Protein AF-A0A528FIM3-F1 (afdb_monomer_lite)

pLDDT: mean 93.27, std 5.9, range [73.5, 98.5]

Radius of gyration: 12.31 Å; chains: 1; bounding box: 32×22×32 Å

Secondary structure (DSSP, 8-state):
-HHHHHHHHH-SSEEEE-GGG-EEEEETTEEEEEPPPP-S-----TTHHHHHHHHHHHHHHTT--HHHHHHHHHHHH-

Foldseek 3Di:
DVVLVVVQVVDQWDWAQDPQQQIWIDHNPDIDGAGADDDPDCPDQPCLQVQLVVQLVVCVVVVHDNRNSSNRSNVRSD

Sequence (78 aa):
DEALAQIRKDCRIAAVTRSEKGSVIVRGDETVVIKATAIEELVDTTGAGDLYAAGFLHGYTQGRDLKTCGDLGSLAAG

Structure (mmCIF, N/CA/C/O backbone):
data_AF-A0A528FIM3-F1
#
_entry.id   AF-A0A528FIM3-F1
#
loop_
_atom_site.group_PDB
_atom_site.id
_atom_site.type_symbol
_atom_site.label_atom_id
_atom_site.label_alt_id
_atom_site.label_comp_id
_atom_site.label_asym_id
_atom_site.label_entity_id
_atom_site.label_seq_id
_atom_site.pdbx_PDB_ins_code
_atom_site.Cartn_x
_atom_site.Cartn_y
_atom_site.Cartn_z
_atom_site.occupancy
_atom_site.B_iso_or_equiv
_atom_site.auth_seq_id
_atom_site.auth_comp_id
_atom_site.auth_asym_id
_atom_site.auth_atom_id
_atom_site.pdbx_PDB_model_num
ATOM 1 N N . ASP A 1 1 ? -8.382 12.911 -2.233 1.00 74.12 1 ASP A N 1
ATOM 2 C CA . ASP A 1 1 ? -8.734 13.072 -0.804 1.00 74.12 1 ASP A CA 1
ATOM 3 C C . ASP A 1 1 ? -10.107 12.530 -0.454 1.00 74.12 1 ASP A C 1
ATOM 5 O O . ASP A 1 1 ? -10.198 11.763 0.493 1.00 74.12 1 ASP A O 1
ATOM 9 N N . GLU A 1 2 ? -11.148 12.809 -1.240 1.00 89.94 2 GLU A N 1
ATOM 10 C CA . GLU A 1 2 ? -12.493 12.256 -1.003 1.00 89.94 2 GLU A CA 1
ATOM 11 C C . GLU A 1 2 ? -12.520 10.718 -0.915 1.00 89.94 2 GLU A C 1
ATOM 13 O O . GLU A 1 2 ? -13.023 10.164 0.059 1.00 89.94 2 GLU A O 1
ATOM 18 N N . ALA A 1 3 ? -11.881 10.019 -1.861 1.00 89.69 3 ALA A N 1
ATOM 19 C CA . ALA A 1 3 ? -11.777 8.556 -1.825 1.00 89.69 3 ALA A CA 1
ATOM 20 C C . ALA A 1 3 ? -11.042 8.032 -0.573 1.00 89.69 3 ALA A C 1
ATOM 22 O O . ALA A 1 3 ? -11.440 7.023 0.005 1.00 89.69 3 ALA A O 1
ATOM 23 N N . LEU A 1 4 ? -10.006 8.745 -0.109 1.00 88.88 4 LEU A N 1
ATOM 24 C CA . LEU A 1 4 ? -9.292 8.405 1.128 1.00 88.88 4 LEU A CA 1
ATOM 25 C C . LEU A 1 4 ? -10.162 8.643 2.370 1.00 88.88 4 LEU A C 1
ATOM 27 O O . LEU A 1 4 ? -10.022 7.928 3.356 1.00 88.88 4 LEU A O 1
ATOM 31 N N . ALA A 1 5 ? -11.057 9.631 2.342 1.00 89.88 5 ALA A N 1
ATOM 32 C CA . ALA A 1 5 ? -11.992 9.884 3.434 1.00 89.88 5 ALA A CA 1
ATOM 33 C C . ALA A 1 5 ? -13.094 8.816 3.515 1.00 89.88 5 ALA A C 1
ATOM 35 O O . ALA A 1 5 ? -13.517 8.469 4.616 1.00 89.88 5 ALA A O 1
ATOM 36 N N . GLN A 1 6 ? -13.547 8.279 2.377 1.00 93.19 6 GLN A N 1
ATOM 37 C CA . GLN A 1 6 ? -14.532 7.193 2.367 1.00 93.19 6 GLN A CA 1
ATOM 38 C C . GLN A 1 6 ? -13.912 5.863 2.803 1.00 93.19 6 GLN A C 1
ATOM 40 O O . GLN A 1 6 ? -14.418 5.245 3.734 1.00 93.19 6 GLN A O 1
ATOM 45 N N . ILE A 1 7 ? -12.758 5.476 2.244 1.00 93.12 7 ILE A N 1
ATOM 46 C CA . ILE A 1 7 ? -12.148 4.167 2.545 1.00 93.12 7 ILE A CA 1
ATOM 47 C C . ILE A 1 7 ? -11.774 3.998 4.028 1.00 93.12 7 ILE A C 1
ATOM 49 O O . ILE A 1 7 ? -11.788 2.885 4.547 1.00 93.12 7 ILE A O 1
ATOM 53 N N . ARG A 1 8 ? -11.498 5.100 4.744 1.00 92.25 8 ARG A N 1
ATOM 54 C CA . ARG A 1 8 ? -11.280 5.098 6.204 1.00 92.25 8 ARG A CA 1
ATOM 55 C C . ARG A 1 8 ? -12.490 4.630 7.006 1.00 92.25 8 ARG A C 1
ATOM 57 O O . ARG A 1 8 ? -12.313 4.130 8.111 1.00 92.25 8 ARG A O 1
ATOM 64 N N . LYS A 1 9 ? -13.703 4.845 6.494 1.00 92.31 9 LYS A N 1
ATOM 65 C CA . LYS A 1 9 ? -14.948 4.444 7.163 1.00 92.31 9 LYS A CA 1
ATOM 66 C C . LYS A 1 9 ? -15.230 2.957 6.961 1.00 92.31 9 LYS A C 1
ATOM 68 O O . LYS A 1 9 ? -15.806 2.328 7.842 1.00 92.31 9 LYS A O 1
ATOM 73 N N . ASP A 1 10 ? -14.782 2.413 5.833 1.00 94.12 10 ASP A N 1
ATOM 74 C CA . ASP A 1 10 ? -15.078 1.040 5.419 1.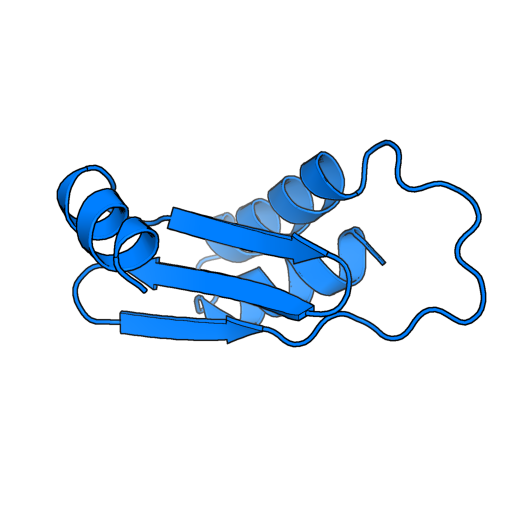00 94.12 10 ASP A CA 1
ATOM 75 C C . ASP A 1 10 ? -14.011 0.037 5.885 1.00 94.12 10 ASP A C 1
ATOM 77 O O . ASP A 1 10 ? -14.298 -1.144 6.073 1.00 94.12 10 ASP A O 1
ATOM 81 N N . CYS A 1 11 ? -12.769 0.492 6.082 1.00 93.38 11 CYS A N 1
ATOM 82 C CA . CYS A 1 11 ? -11.623 -0.357 6.401 1.00 93.38 11 CYS A CA 1
ATOM 83 C C . CYS A 1 11 ? -10.894 0.111 7.664 1.00 93.38 11 CYS A C 1
ATOM 85 O O . CYS A 1 11 ? -10.619 1.295 7.843 1.00 93.38 11 CYS A O 1
ATOM 87 N N . ARG A 1 12 ? -10.471 -0.840 8.513 1.00 94.94 12 ARG A N 1
ATOM 88 C CA . ARG A 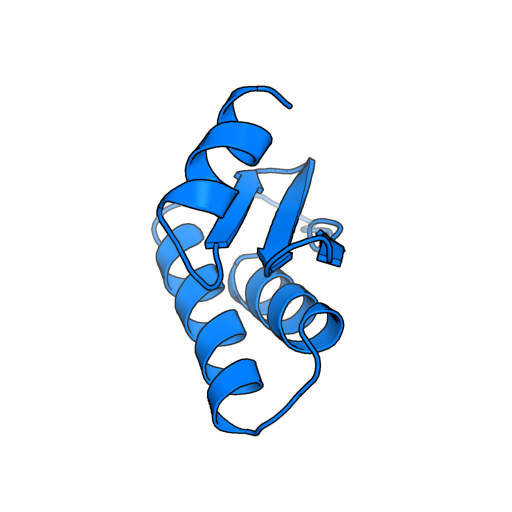1 12 ? -9.606 -0.536 9.672 1.00 94.94 12 ARG A CA 1
ATOM 89 C C . ARG A 1 12 ? -8.250 0.026 9.244 1.00 94.94 12 ARG A C 1
ATOM 91 O O . ARG A 1 12 ? -7.716 0.912 9.904 1.00 94.94 12 ARG A O 1
ATOM 98 N N . ILE A 1 13 ? -7.692 -0.531 8.171 1.00 96.44 13 ILE A N 1
ATOM 99 C CA . ILE A 1 13 ? -6.442 -0.108 7.542 1.00 96.44 13 ILE A CA 1
ATOM 100 C C . ILE A 1 13 ? -6.646 -0.204 6.032 1.00 96.44 13 ILE A C 1
ATOM 102 O O . ILE A 1 13 ? -7.187 -1.203 5.563 1.00 96.44 13 ILE A O 1
ATOM 106 N N . ALA A 1 14 ? -6.191 0.795 5.281 1.00 97.25 14 ALA A N 1
ATOM 107 C CA . ALA A 1 14 ? -6.101 0.711 3.827 1.00 97.25 14 ALA A CA 1
ATOM 108 C C . ALA A 1 14 ? -4.751 1.244 3.337 1.00 97.25 14 ALA A C 1
ATOM 110 O O . ALA A 1 14 ? -4.282 2.279 3.805 1.00 97.25 14 ALA A O 1
ATOM 111 N N . ALA A 1 15 ? -4.136 0.536 2.389 1.00 97.38 15 ALA A N 1
ATOM 112 C CA . ALA A 1 15 ? -2.928 0.961 1.693 1.00 97.38 15 ALA A CA 1
ATOM 113 C C . ALA A 1 15 ? -3.281 1.248 0.228 1.00 97.38 15 ALA A C 1
ATOM 115 O O . ALA A 1 15 ? -3.716 0.359 -0.497 1.00 97.38 15 ALA A O 1
ATOM 116 N N . VAL A 1 16 ? -3.136 2.505 -0.191 1.00 96.88 16 VAL A N 1
ATOM 117 C CA . VAL A 1 16 ? -3.547 2.994 -1.512 1.00 96.88 16 VAL A CA 1
ATOM 118 C C . VAL A 1 16 ? -2.306 3.333 -2.328 1.00 96.88 16 VAL A C 1
ATOM 120 O O . VAL A 1 16 ? -1.664 4.360 -2.094 1.00 96.88 16 VAL A O 1
ATOM 123 N N . THR A 1 17 ? -1.955 2.472 -3.279 1.00 96.31 17 THR A N 1
ATOM 124 C CA . THR A 1 17 ? -0.846 2.677 -4.222 1.00 96.31 17 THR A CA 1
ATOM 125 C C . THR A 1 17 ? -1.214 3.704 -5.294 1.00 96.31 17 THR A C 1
ATOM 127 O O . THR A 1 17 ? -2.357 3.776 -5.740 1.00 96.31 17 THR A O 1
ATOM 130 N N . ARG A 1 18 ? -0.245 4.523 -5.708 1.00 95.12 18 ARG A N 1
ATOM 131 C CA . ARG A 1 18 ? -0.408 5.645 -6.648 1.00 95.12 18 ARG A CA 1
ATOM 132 C C . ARG A 1 18 ? 0.732 5.682 -7.673 1.00 95.12 18 ARG A C 1
ATOM 134 O O . ARG A 1 18 ? 1.217 6.764 -8.007 1.00 95.12 18 ARG A O 1
ATOM 141 N N . SER A 1 19 ? 1.171 4.510 -8.127 1.00 90.62 19 SER A N 1
ATOM 142 C CA . SER A 1 19 ? 2.263 4.357 -9.098 1.00 90.62 19 SER A CA 1
ATOM 143 C C . SER A 1 19 ? 3.534 5.097 -8.641 1.00 90.62 19 SER A C 1
ATOM 145 O O . SER A 1 19 ? 3.924 4.989 -7.477 1.00 90.62 19 SER A O 1
ATOM 147 N N . GLU A 1 20 ? 4.154 5.904 -9.501 1.00 90.56 20 GLU A N 1
ATOM 148 C CA . GLU A 1 20 ? 5.362 6.684 -9.215 1.00 90.56 20 GLU A CA 1
ATOM 149 C C . GLU A 1 20 ? 5.194 7.703 -8.071 1.00 90.56 20 GLU A C 1
ATOM 151 O O . GLU A 1 20 ? 6.172 8.186 -7.502 1.00 90.56 20 GLU A O 1
ATOM 156 N N . LYS A 1 21 ? 3.952 8.013 -7.670 1.00 93.12 21 LYS A N 1
ATOM 157 C CA . LYS A 1 21 ? 3.644 8.888 -6.522 1.00 93.12 21 LYS A CA 1
ATOM 158 C C . LYS A 1 21 ? 3.685 8.142 -5.181 1.00 93.12 21 LYS A C 1
ATOM 160 O O . LYS A 1 21 ? 3.278 8.699 -4.152 1.00 93.12 21 LYS A O 1
ATOM 165 N N . GLY A 1 22 ? 4.126 6.885 -5.190 1.00 95.44 22 GLY A N 1
ATOM 166 C CA . GLY A 1 22 ? 4.238 6.016 -4.026 1.00 95.44 22 GLY A CA 1
ATOM 167 C C . GLY A 1 22 ? 2.874 5.565 -3.531 1.00 95.44 22 GLY A C 1
ATOM 168 O O . GLY A 1 22 ? 2.018 5.172 -4.319 1.00 95.44 22 GLY A O 1
ATOM 169 N N . SER A 1 23 ? 2.628 5.642 -2.228 1.00 97.31 23 SER A N 1
ATOM 170 C CA . SER A 1 23 ? 1.355 5.208 -1.650 1.00 97.31 23 SER A CA 1
ATOM 171 C C . SER A 1 23 ? 0.935 6.041 -0.441 1.00 97.31 23 SER A C 1
ATOM 173 O O . SER A 1 23 ? 1.698 6.851 0.090 1.00 97.31 23 SER A O 1
ATOM 175 N N . VAL A 1 24 ? -0.321 5.871 -0.030 1.00 97.75 24 VAL A N 1
ATOM 176 C CA . VAL A 1 24 ? -0.860 6.423 1.216 1.00 97.75 24 VAL A CA 1
ATOM 177 C C . VAL A 1 24 ? -1.472 5.295 2.022 1.00 97.75 24 VAL A C 1
ATOM 179 O O . VAL A 1 24 ? -2.341 4.581 1.527 1.00 97.75 24 VAL A O 1
ATOM 182 N N . ILE A 1 25 ? -1.043 5.161 3.269 1.00 97.94 25 ILE A N 1
ATOM 183 C CA . ILE A 1 25 ? -1.615 4.221 4.225 1.00 97.94 25 ILE A CA 1
ATOM 184 C C . ILE A 1 25 ? -2.479 5.004 5.206 1.00 97.94 25 ILE A C 1
ATOM 186 O O . ILE A 1 25 ? -2.068 6.050 5.714 1.00 97.94 25 ILE A O 1
ATOM 190 N N . VAL A 1 26 ? -3.681 4.501 5.463 1.00 96.94 26 VAL A N 1
ATOM 191 C CA . VAL A 1 26 ? -4.663 5.119 6.353 1.00 96.94 26 VAL A CA 1
ATOM 192 C C . VAL A 1 26 ? -5.109 4.126 7.424 1.00 96.94 26 VAL A C 1
ATOM 194 O O . VAL A 1 26 ? -5.387 2.971 7.107 1.00 96.94 26 VAL A O 1
ATOM 197 N N . ARG A 1 27 ? -5.170 4.568 8.687 1.00 95.69 27 ARG A N 1
ATOM 198 C CA . ARG A 1 27 ? -5.680 3.795 9.836 1.00 95.69 27 ARG A CA 1
ATOM 199 C C . ARG A 1 27 ? -6.359 4.733 10.832 1.00 95.69 27 ARG A C 1
ATOM 201 O O . ARG A 1 27 ? -5.678 5.475 11.533 1.00 95.69 27 ARG A O 1
ATOM 208 N N . GLY A 1 28 ? -7.690 4.718 10.900 1.00 91.00 28 GLY A N 1
ATOM 209 C CA . GLY A 1 28 ? -8.430 5.738 11.656 1.00 91.00 28 GLY A CA 1
ATOM 210 C C . GLY A 1 28 ? -8.063 7.139 11.156 1.00 91.00 28 GLY A C 1
ATOM 211 O O . GLY A 1 28 ? -8.175 7.402 9.957 1.00 91.00 28 GLY A O 1
ATOM 212 N N . ASP A 1 29 ? -7.545 7.992 12.040 1.00 91.06 29 ASP A N 1
ATOM 213 C CA . ASP A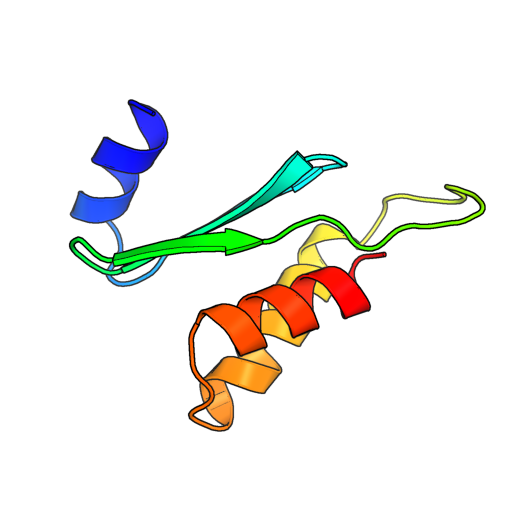 1 29 ? -7.064 9.343 11.703 1.00 91.06 29 ASP A CA 1
ATOM 214 C C . ASP A 1 29 ? -5.596 9.376 11.235 1.00 91.06 29 ASP A C 1
ATOM 216 O O . ASP A 1 29 ? -5.124 10.370 10.678 1.00 91.06 29 ASP A O 1
ATOM 220 N N . GLU A 1 30 ? -4.857 8.276 11.405 1.00 94.56 30 GLU A N 1
ATOM 221 C CA . GLU A 1 30 ? -3.458 8.180 10.997 1.00 94.56 30 GLU A CA 1
ATOM 222 C C . GLU A 1 30 ? -3.346 8.169 9.468 1.00 94.56 30 GLU A C 1
ATOM 224 O O . GLU A 1 30 ? -4.087 7.469 8.767 1.00 94.56 30 GLU A O 1
ATOM 229 N N . THR A 1 31 ? -2.411 8.958 8.943 1.00 96.56 31 THR A N 1
ATOM 230 C CA . THR A 1 31 ? -2.100 9.034 7.513 1.00 96.56 31 THR A CA 1
ATOM 231 C C . THR A 1 31 ? -0.601 8.953 7.334 1.00 96.56 31 THR A C 1
ATOM 233 O O . THR A 1 31 ? 0.124 9.799 7.852 1.00 96.56 31 THR A O 1
ATOM 236 N N . VAL A 1 32 ? -0.138 7.978 6.561 1.00 97.88 32 VAL A N 1
ATOM 237 C CA . VAL A 1 32 ? 1.282 7.800 6.270 1.00 97.88 32 VAL A CA 1
ATOM 238 C C . VAL A 1 32 ? 1.488 7.853 4.767 1.00 97.88 32 VAL A C 1
ATOM 240 O O . VAL A 1 32 ? 0.933 7.045 4.026 1.00 97.88 32 VAL A O 1
ATOM 243 N N . VAL A 1 33 ? 2.282 8.820 4.311 1.00 97.88 33 VAL A N 1
ATOM 244 C CA . VAL A 1 33 ? 2.668 8.940 2.903 1.00 97.88 33 VAL A CA 1
ATOM 245 C C . VAL A 1 33 ? 3.996 8.226 2.694 1.00 97.88 33 VAL A C 1
ATOM 247 O O . VAL A 1 33 ? 4.977 8.513 3.381 1.00 97.88 33 VAL A O 1
ATOM 250 N N . ILE A 1 34 ? 4.020 7.320 1.724 1.00 97.69 34 ILE A N 1
ATOM 251 C CA . ILE A 1 34 ? 5.200 6.566 1.312 1.00 97.69 34 ILE A CA 1
ATOM 252 C C . ILE A 1 34 ? 5.641 7.093 -0.044 1.00 97.69 34 ILE A C 1
ATOM 254 O O . ILE A 1 34 ? 4.823 7.250 -0.954 1.00 97.69 34 ILE A O 1
ATOM 258 N N . LYS A 1 35 ? 6.932 7.391 -0.175 1.00 95.44 35 LYS A N 1
ATOM 259 C CA . LYS A 1 35 ? 7.527 7.757 -1.462 1.00 95.44 35 LYS A CA 1
ATOM 260 C C . LYS A 1 35 ? 7.790 6.482 -2.256 1.00 95.44 35 LYS A C 1
ATOM 262 O O . LYS A 1 35 ? 8.209 5.498 -1.659 1.00 95.44 35 LYS A O 1
ATOM 267 N N . ALA A 1 36 ? 7.559 6.516 -3.567 1.00 91.75 36 ALA A N 1
ATOM 268 C CA . ALA A 1 36 ? 7.963 5.414 -4.430 1.00 91.75 36 ALA A CA 1
ATOM 269 C C . ALA A 1 36 ? 9.484 5.223 -4.365 1.00 91.75 36 ALA A C 1
ATOM 271 O O . ALA A 1 36 ? 10.237 6.197 -4.242 1.00 91.75 36 ALA A O 1
ATOM 272 N N . THR A 1 37 ? 9.914 3.971 -4.464 1.00 87.00 37 THR A N 1
ATOM 273 C CA . THR A 1 37 ? 11.322 3.616 -4.638 1.00 87.00 37 THR A CA 1
ATOM 274 C C . THR A 1 37 ? 11.772 4.106 -6.010 1.00 87.00 37 THR A C 1
ATOM 276 O O . THR A 1 37 ? 11.038 3.975 -6.989 1.00 87.00 37 THR A O 1
ATOM 279 N N . ALA A 1 38 ? 12.951 4.724 -6.079 1.00 83.69 38 ALA A N 1
ATOM 280 C CA . ALA A 1 38 ? 13.515 5.143 -7.353 1.00 83.69 38 ALA A CA 1
ATOM 281 C C . ALA A 1 38 ? 14.008 3.909 -8.116 1.00 83.69 38 ALA A C 1
ATOM 283 O O . ALA A 1 38 ? 14.782 3.128 -7.567 1.00 83.69 38 ALA A O 1
ATOM 284 N N . ILE A 1 39 ? 13.574 3.771 -9.365 1.00 83.62 39 ILE A N 1
ATOM 285 C CA . ILE A 1 39 ? 13.980 2.696 -10.273 1.00 83.62 39 ILE A CA 1
ATOM 286 C C . ILE A 1 39 ? 14.754 3.304 -11.441 1.00 83.62 39 ILE A C 1
ATOM 288 O O . ILE A 1 39 ? 14.403 4.387 -11.914 1.00 83.62 39 ILE A O 1
ATOM 292 N N . GLU A 1 40 ? 15.822 2.641 -11.883 1.00 80.94 40 GLU A N 1
ATOM 293 C CA . GLU A 1 40 ? 16.640 3.125 -13.006 1.00 80.94 40 GLU A CA 1
ATOM 294 C C . GLU A 1 40 ? 15.933 2.918 -14.352 1.00 80.94 40 GLU A C 1
ATOM 296 O O . GLU A 1 40 ? 15.995 3.783 -15.225 1.00 80.94 40 GLU A O 1
ATOM 301 N N . GLU A 1 41 ? 15.210 1.806 -14.498 1.00 81.62 41 GLU A N 1
ATOM 302 C CA . GLU A 1 41 ? 14.482 1.450 -15.713 1.00 81.62 41 GLU A CA 1
ATOM 303 C C . GLU A 1 41 ? 13.170 0.738 -15.362 1.00 81.62 41 GLU A C 1
ATOM 305 O O . GLU A 1 41 ? 13.149 -0.203 -14.568 1.00 81.62 41 GLU A O 1
ATOM 310 N N . LEU A 1 42 ? 12.062 1.181 -15.964 1.00 81.75 42 LEU A N 1
ATOM 311 C CA . LEU A 1 42 ? 10.766 0.519 -15.837 1.00 81.75 42 LEU A CA 1
ATOM 312 C C . LEU A 1 42 ? 10.615 -0.520 -16.952 1.00 81.75 42 LEU A C 1
ATOM 314 O O . LEU A 1 42 ? 10.261 -0.172 -18.078 1.00 81.75 42 LEU A O 1
ATOM 318 N N . VAL A 1 43 ? 10.879 -1.785 -16.628 1.00 79.69 43 VAL A N 1
ATOM 319 C CA . VAL A 1 43 ? 10.847 -2.895 -17.597 1.00 79.69 43 VAL A CA 1
ATOM 320 C C . VAL A 1 43 ? 9.439 -3.485 -17.740 1.00 79.69 43 VAL A C 1
ATOM 322 O O . VAL A 1 43 ? 8.945 -3.645 -18.853 1.00 79.69 43 VAL A O 1
ATOM 325 N N . ASP A 1 44 ? 8.777 -3.783 -16.618 1.00 80.81 44 ASP A N 1
ATOM 326 C CA . ASP A 1 44 ? 7.407 -4.305 -16.555 1.00 80.81 44 ASP A CA 1
ATOM 327 C C . ASP A 1 44 ? 6.757 -3.882 -15.225 1.00 80.81 44 ASP A C 1
ATOM 329 O O . ASP A 1 44 ? 7.417 -3.802 -14.194 1.00 80.81 44 ASP A O 1
ATOM 333 N N . THR A 1 45 ? 5.456 -3.591 -15.252 1.00 83.06 45 THR A N 1
ATOM 334 C CA . THR A 1 45 ? 4.660 -3.214 -14.064 1.00 83.06 45 THR A CA 1
ATOM 335 C C . THR A 1 45 ? 3.828 -4.372 -13.518 1.00 83.06 45 THR A C 1
ATOM 337 O O . THR A 1 45 ? 3.200 -4.248 -12.461 1.00 83.06 45 THR A O 1
ATOM 340 N N . THR A 1 46 ? 3.795 -5.497 -14.235 1.00 88.25 46 THR A N 1
ATOM 341 C CA . THR A 1 46 ? 3.055 -6.690 -13.837 1.00 88.25 46 THR A CA 1
ATOM 342 C C . THR A 1 46 ? 3.558 -7.183 -12.481 1.00 88.25 46 THR A C 1
ATOM 344 O O . THR A 1 46 ? 4.744 -7.430 -12.291 1.00 88.25 46 THR A O 1
ATOM 347 N N . GLY A 1 47 ? 2.648 -7.311 -11.514 1.00 90.69 47 GLY A N 1
ATOM 348 C CA . GLY A 1 47 ? 2.971 -7.765 -10.159 1.00 90.69 47 GLY A CA 1
ATOM 349 C C . GLY A 1 47 ? 3.433 -6.676 -9.184 1.00 90.69 47 GLY A C 1
ATOM 350 O O . GLY A 1 47 ? 3.564 -6.971 -7.999 1.00 90.69 47 GLY A O 1
ATOM 351 N N . ALA A 1 48 ? 3.600 -5.414 -9.603 1.00 91.94 48 ALA A N 1
ATOM 352 C CA . ALA A 1 48 ? 4.008 -4.335 -8.690 1.00 91.94 48 ALA A CA 1
ATOM 353 C C . ALA A 1 48 ? 3.037 -4.172 -7.501 1.00 91.94 48 ALA A C 1
ATOM 355 O O . ALA A 1 48 ? 3.456 -4.009 -6.356 1.00 91.94 48 ALA A O 1
ATOM 356 N N . GLY A 1 49 ? 1.727 -4.279 -7.749 1.00 93.69 49 GLY A N 1
ATOM 357 C CA . GLY A 1 49 ? 0.710 -4.242 -6.690 1.00 93.69 49 GLY A CA 1
ATOM 358 C C . GLY A 1 49 ? 0.769 -5.450 -5.747 1.00 93.69 49 GLY A C 1
ATOM 359 O O . GLY A 1 49 ? 0.659 -5.286 -4.531 1.00 93.69 49 GLY A O 1
ATOM 360 N N . ASP A 1 50 ? 0.995 -6.646 -6.292 1.00 96.88 50 ASP A N 1
ATOM 361 C CA . ASP A 1 50 ? 1.086 -7.885 -5.511 1.00 96.88 50 ASP A CA 1
ATOM 362 C C . ASP A 1 50 ? 2.331 -7.882 -4.616 1.00 96.88 50 ASP A C 1
ATOM 364 O O . ASP A 1 50 ? 2.256 -8.213 -3.431 1.00 96.88 50 ASP A O 1
ATOM 368 N N . LEU A 1 51 ? 3.468 -7.432 -5.154 1.00 95.06 51 LEU A N 1
ATOM 369 C CA . LEU A 1 51 ? 4.712 -7.269 -4.406 1.00 95.06 51 LEU A CA 1
ATOM 370 C C . LEU A 1 51 ? 4.599 -6.166 -3.351 1.00 95.06 51 LEU A C 1
ATOM 372 O O . LEU A 1 51 ? 5.063 -6.356 -2.225 1.00 95.06 51 LEU A O 1
ATOM 376 N N . TYR A 1 52 ? 3.907 -5.063 -3.659 1.00 97.50 52 TYR A N 1
ATOM 377 C CA . TYR A 1 52 ? 3.600 -4.038 -2.664 1.00 97.50 52 TYR A CA 1
ATOM 378 C C . TYR A 1 52 ? 2.829 -4.629 -1.480 1.00 97.50 52 TYR A C 1
ATOM 380 O O . TYR A 1 52 ? 3.203 -4.428 -0.320 1.00 97.50 52 TYR A O 1
ATOM 388 N N . ALA A 1 53 ? 1.768 -5.389 -1.764 1.00 97.69 53 ALA A N 1
ATOM 389 C CA . ALA A 1 53 ? 0.977 -6.057 -0.740 1.00 97.69 53 ALA A CA 1
ATOM 390 C C . ALA A 1 53 ? 1.819 -7.066 0.056 1.00 97.69 53 ALA A C 1
ATOM 392 O O . ALA A 1 53 ? 1.739 -7.086 1.285 1.00 97.69 53 ALA A O 1
ATOM 393 N N . ALA A 1 54 ? 2.670 -7.852 -0.612 1.00 97.69 54 ALA A N 1
ATOM 394 C CA . ALA A 1 54 ? 3.565 -8.807 0.035 1.00 97.69 54 ALA A CA 1
ATOM 395 C C . ALA A 1 54 ? 4.540 -8.120 1.007 1.00 97.69 54 ALA A C 1
ATOM 397 O O . ALA A 1 54 ? 4.632 -8.525 2.168 1.00 97.69 54 ALA A O 1
ATOM 398 N N . GLY A 1 55 ? 5.217 -7.051 0.576 1.00 97.94 55 GLY A N 1
ATOM 399 C CA . GLY A 1 55 ? 6.139 -6.286 1.421 1.00 97.94 55 GLY A CA 1
ATOM 400 C C . GLY A 1 55 ? 5.434 -5.611 2.601 1.00 97.94 55 GLY A C 1
ATOM 401 O O . GLY A 1 55 ? 5.904 -5.694 3.740 1.00 97.94 55 GLY A O 1
ATOM 402 N N . PHE A 1 56 ? 4.258 -5.023 2.359 1.00 98.50 56 PHE A N 1
ATOM 403 C CA . PHE A 1 56 ? 3.442 -4.422 3.413 1.00 98.50 56 PHE A CA 1
ATOM 404 C C . PHE A 1 56 ? 3.013 -5.454 4.464 1.00 98.50 56 PHE A C 1
ATOM 406 O O . PHE A 1 56 ? 3.223 -5.249 5.661 1.00 98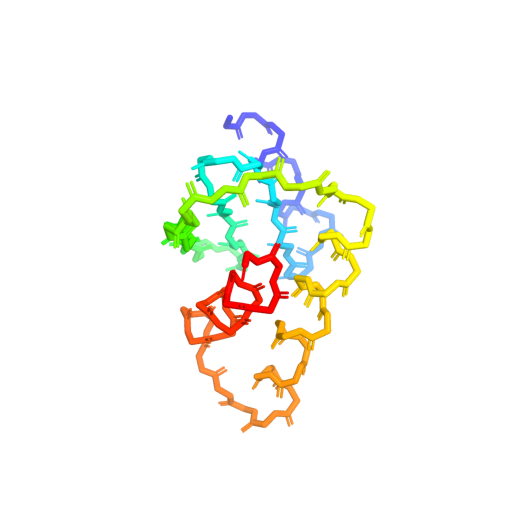.50 56 PHE A O 1
ATOM 413 N N . LEU A 1 57 ? 2.442 -6.583 4.031 1.00 98.31 57 LEU A N 1
ATOM 414 C CA . LEU A 1 57 ? 1.960 -7.636 4.926 1.00 98.31 57 LEU A CA 1
ATOM 415 C C . LEU A 1 57 ? 3.106 -8.332 5.670 1.00 98.31 57 LEU A C 1
ATOM 417 O O . LEU A 1 57 ? 2.945 -8.688 6.839 1.00 98.31 57 LEU A O 1
ATOM 421 N N . HIS A 1 58 ? 4.277 -8.475 5.048 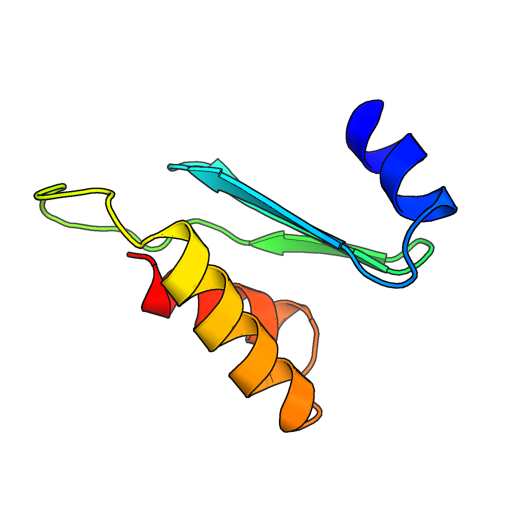1.00 98.44 58 HIS A N 1
ATOM 422 C CA . HIS A 1 58 ? 5.475 -8.973 5.721 1.00 98.44 58 HIS A CA 1
ATOM 423 C C . HIS A 1 58 ? 5.876 -8.079 6.901 1.00 98.44 58 HIS A C 1
ATOM 425 O O . HIS A 1 58 ? 6.096 -8.571 8.007 1.00 98.44 58 HIS A O 1
ATOM 431 N N . GLY A 1 59 ? 5.925 -6.758 6.698 1.00 98.12 59 GLY A N 1
ATOM 432 C CA . GLY A 1 59 ? 6.211 -5.824 7.785 1.00 98.12 59 GLY A CA 1
ATOM 433 C C . GLY A 1 59 ? 5.133 -5.839 8.870 1.00 98.12 59 GLY A C 1
ATOM 434 O O . GLY A 1 59 ? 5.445 -5.889 10.062 1.00 98.12 59 GLY A O 1
ATOM 435 N N . TYR A 1 60 ? 3.868 -5.863 8.453 1.00 98.12 60 TYR A N 1
ATOM 436 C CA . TYR A 1 60 ? 2.725 -5.779 9.356 1.00 98.12 60 TYR A CA 1
ATOM 437 C C . TYR A 1 60 ? 2.621 -7.002 10.275 1.00 98.12 60 TYR A C 1
ATOM 439 O O . TYR A 1 60 ? 2.415 -6.866 11.480 1.00 98.12 60 TYR A O 1
ATOM 447 N N . THR A 1 61 ? 2.836 -8.203 9.733 1.00 98.12 61 THR A N 1
ATOM 448 C CA . THR A 1 61 ? 2.825 -9.460 10.506 1.00 98.12 61 THR A CA 1
ATOM 449 C C . THR A 1 61 ? 3.988 -9.577 11.495 1.00 98.12 61 THR A C 1
ATOM 451 O O . THR A 1 61 ? 3.887 -10.331 12.458 1.00 98.12 61 THR A O 1
ATOM 454 N N . GLN A 1 62 ? 5.054 -8.790 11.320 1.00 98.12 62 GLN A N 1
ATOM 455 C CA . GLN A 1 62 ? 6.158 -8.673 12.279 1.00 98.12 62 GLN A CA 1
ATOM 456 C C . GLN A 1 62 ? 5.950 -7.570 13.329 1.00 98.12 62 GLN A C 1
ATOM 458 O O . GLN A 1 62 ? 6.857 -7.295 14.113 1.00 98.12 62 GLN A O 1
ATOM 463 N N . GLY A 1 63 ? 4.787 -6.912 13.351 1.00 97.62 63 GLY A N 1
ATOM 464 C CA . GLY A 1 63 ? 4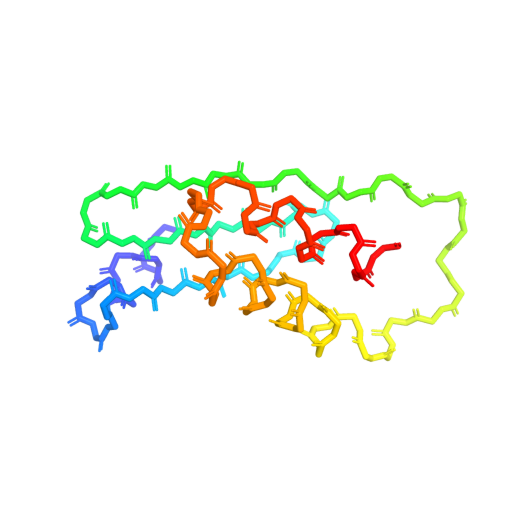.491 -5.847 14.312 1.00 97.62 63 GLY A CA 1
ATOM 465 C C . GLY A 1 63 ? 5.245 -4.541 14.049 1.00 97.62 63 GLY A C 1
ATOM 466 O O . GLY A 1 63 ? 5.412 -3.740 14.967 1.00 97.62 63 GLY A O 1
ATOM 467 N N . ARG A 1 64 ? 5.718 -4.316 12.815 1.00 97.94 64 ARG A N 1
ATOM 468 C CA . ARG A 1 64 ? 6.371 -3.056 12.430 1.00 97.94 64 ARG A CA 1
ATOM 469 C C . ARG A 1 64 ? 5.352 -1.920 12.327 1.00 97.94 64 ARG A C 1
ATOM 471 O O . ARG A 1 64 ? 4.160 -2.149 12.123 1.00 97.94 64 ARG A O 1
ATOM 478 N N . ASP A 1 65 ? 5.826 -0.680 12.438 1.00 97.94 65 ASP A N 1
ATOM 479 C CA . ASP A 1 65 ? 4.978 0.494 12.219 1.00 97.94 65 ASP A CA 1
ATOM 480 C C . ASP A 1 65 ? 4.521 0.620 10.751 1.00 97.94 65 ASP A C 1
ATOM 482 O O . ASP A 1 65 ? 5.102 0.030 9.833 1.00 97.94 65 ASP A O 1
ATOM 486 N N . LEU A 1 66 ? 3.452 1.390 10.514 1.00 97.75 66 LEU A N 1
ATOM 487 C CA . LEU A 1 66 ? 2.850 1.525 9.182 1.00 97.75 66 LEU A CA 1
ATOM 488 C C . LEU A 1 66 ? 3.805 2.153 8.164 1.00 97.75 66 LEU A C 1
ATOM 490 O O . LEU A 1 66 ? 3.749 1.805 6.985 1.00 97.75 66 LEU A O 1
ATOM 494 N N . LYS A 1 67 ? 4.694 3.046 8.610 1.00 98.19 67 LYS A N 1
ATOM 495 C CA . LYS A 1 67 ? 5.703 3.659 7.747 1.00 98.19 67 LYS A CA 1
ATOM 496 C C . LYS A 1 67 ? 6.655 2.602 7.203 1.00 98.19 67 LYS A C 1
ATOM 498 O O . LYS A 1 67 ? 6.829 2.514 5.994 1.00 98.19 67 LYS A O 1
ATOM 503 N N . THR A 1 68 ? 7.193 1.765 8.079 1.00 98.19 68 THR A N 1
ATOM 504 C CA . THR A 1 68 ? 8.107 0.681 7.729 1.00 98.19 68 THR A CA 1
ATOM 505 C C . THR A 1 68 ? 7.415 -0.363 6.857 1.00 98.19 68 THR A C 1
ATOM 507 O O . THR A 1 68 ? 8.004 -0.832 5.889 1.00 98.19 68 THR A O 1
ATOM 510 N N . CYS A 1 69 ? 6.154 -0.706 7.147 1.00 98.44 69 CYS A N 1
ATOM 511 C CA . CYS A 1 69 ? 5.368 -1.598 6.287 1.00 98.44 69 CYS A CA 1
ATOM 512 C C . CYS A 1 69 ? 5.224 -1.021 4.872 1.00 98.44 69 CYS A C 1
ATOM 514 O O . CYS A 1 69 ? 5.421 -1.722 3.882 1.00 98.44 69 CYS A O 1
ATOM 516 N N . GLY A 1 70 ? 4.911 0.270 4.773 1.00 97.75 70 GLY A N 1
ATOM 517 C CA . GLY A 1 70 ? 4.797 0.965 3.500 1.00 97.75 70 GLY A CA 1
ATOM 518 C C . GLY A 1 70 ? 6.106 1.039 2.723 1.00 97.75 70 GLY A C 1
ATOM 519 O O . GLY A 1 70 ? 6.101 0.769 1.524 1.00 97.75 70 GLY A O 1
ATOM 520 N N . ASP A 1 71 ? 7.208 1.356 3.405 1.00 97.75 71 ASP A N 1
ATOM 521 C CA . ASP A 1 71 ? 8.550 1.410 2.819 1.00 97.75 71 ASP A CA 1
ATOM 522 C C . ASP A 1 71 ? 8.978 0.020 2.296 1.00 97.75 71 ASP A C 1
ATOM 524 O O . ASP A 1 71 ? 9.508 -0.077 1.192 1.00 97.75 71 ASP A O 1
ATOM 528 N N . LEU A 1 72 ? 8.669 -1.068 3.018 1.00 97.50 72 LEU A N 1
ATOM 529 C CA . LEU A 1 72 ? 8.902 -2.447 2.557 1.00 97.50 72 LEU A CA 1
ATOM 530 C C . LEU A 1 72 ? 8.064 -2.810 1.326 1.00 97.50 72 LEU A C 1
ATOM 532 O O . LEU A 1 72 ? 8.578 -3.431 0.401 1.00 97.50 72 LEU A O 1
ATOM 536 N N . GLY A 1 73 ? 6.786 -2.423 1.299 1.00 97.12 73 GLY A N 1
ATOM 537 C CA . GLY A 1 73 ? 5.936 -2.603 0.120 1.00 97.12 73 GLY A CA 1
ATOM 538 C C . GLY A 1 73 ? 6.475 -1.839 -1.089 1.00 97.12 73 GLY A C 1
ATOM 539 O O . GLY A 1 73 ? 6.569 -2.389 -2.181 1.00 97.12 73 GLY A O 1
ATOM 540 N N . SER A 1 74 ? 6.896 -0.587 -0.891 1.00 96.00 74 SER A N 1
ATOM 541 C CA . SER A 1 74 ? 7.497 0.223 -1.956 1.00 96.00 74 SER A CA 1
ATOM 542 C C . SER A 1 74 ? 8.802 -0.384 -2.468 1.00 96.00 74 SER A C 1
ATOM 544 O O . SER A 1 74 ? 9.053 -0.354 -3.667 1.00 96.00 74 SER A O 1
ATOM 546 N N . LEU A 1 75 ? 9.635 -0.930 -1.579 1.00 94.69 75 LEU A N 1
ATOM 547 C CA . LEU A 1 75 ? 10.876 -1.607 -1.955 1.00 94.69 75 LEU A CA 1
ATOM 548 C C . LEU A 1 75 ? 10.620 -2.900 -2.736 1.00 94.69 75 LEU A C 1
ATOM 550 O O . LEU A 1 75 ? 11.388 -3.229 -3.621 1.00 94.69 75 LEU A O 1
ATOM 554 N N . ALA A 1 76 ? 9.568 -3.646 -2.403 1.00 92.75 76 ALA A N 1
ATOM 555 C CA . ALA A 1 76 ? 9.242 -4.879 -3.112 1.00 92.75 76 ALA A CA 1
ATOM 556 C C . ALA A 1 76 ? 8.636 -4.619 -4.502 1.00 92.75 76 ALA A C 1
ATOM 558 O O . ALA A 1 76 ? 8.786 -5.446 -5.393 1.00 92.75 76 ALA A O 1
ATOM 559 N N . ALA A 1 77 ? 7.922 -3.504 -4.670 1.00 90.12 77 ALA A N 1
ATOM 560 C CA . ALA A 1 77 ? 7.198 -3.161 -5.893 1.00 90.12 77 ALA A CA 1
ATOM 561 C C . ALA A 1 77 ? 8.024 -2.409 -6.950 1.00 90.12 77 ALA A C 1
ATOM 563 O O . ALA A 1 77 ? 7.536 -2.252 -8.070 1.00 90.12 77 ALA A O 1
ATOM 564 N N . GLY A 1 78 ? 9.195 -1.884 -6.572 1.00 73.50 78 GLY A N 1
ATOM 565 C CA . GLY A 1 78 ? 10.082 -1.074 -7.411 1.00 73.50 78 GLY A CA 1
ATOM 566 C C . GLY A 1 78 ? 11.421 -1.753 -7.629 1.00 73.50 78 GLY A C 1
ATOM 567 O O . GLY A 1 78 ? 11.952 -2.306 -6.645 1.00 73.50 78 GLY A O 1
#